Protein AF-A0A2D7XE98-F1 (afdb_monomer_lite)

Radius of gyration: 20.95 Å; chains: 1; bounding box: 44×30×59 Å

Secondary structure (DSSP, 8-state):
---GGGSBSSPPTT------SS------BHHHHHHHHHT-S-SS-HHHHHHHHHHHHHHHHHHHHHHHHTSHHHHTT-SHHHHHHHHHHHHHHHHHHHHHTT--

Structure (mmCIF, N/CA/C/O backbone):
data_AF-A0A2D7XE98-F1
#
_entry.id   AF-A0A2D7XE98-F1
#
loop_
_atom_site.group_PDB
_atom_site.id
_atom_site.type_symbol
_atom_site.label_atom_id
_atom_site.label_alt_id
_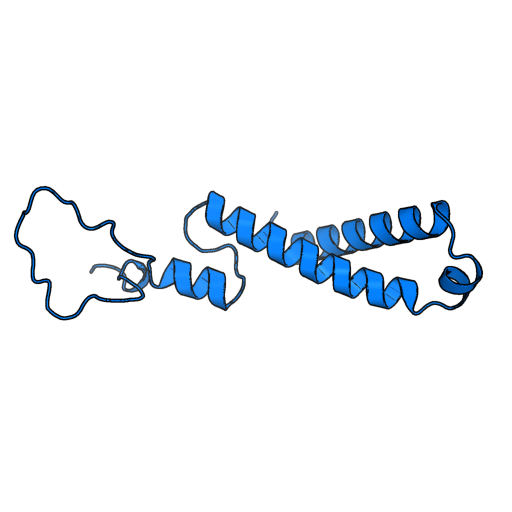atom_site.label_comp_id
_atom_site.label_asym_id
_atom_site.label_entity_id
_atom_site.label_seq_id
_atom_site.pdbx_PDB_ins_code
_atom_site.Cartn_x
_atom_site.Cartn_y
_atom_site.Cartn_z
_atom_site.occupancy
_atom_site.B_iso_or_equiv
_atom_site.auth_seq_id
_atom_site.auth_comp_id
_atom_site.auth_asym_id
_atom_site.auth_atom_id
_atom_site.pdbx_PDB_model_num
ATOM 1 N N . MET A 1 1 ? -25.334 -3.788 23.326 1.00 45.03 1 MET A N 1
ATOM 2 C CA . MET A 1 1 ? -24.069 -4.544 23.432 1.00 45.03 1 MET A CA 1
ATOM 3 C C . MET A 1 1 ? -23.033 -3.761 22.632 1.00 45.03 1 MET A C 1
ATOM 5 O O . MET A 1 1 ? -23.218 -3.637 21.431 1.00 45.03 1 MET A O 1
ATOM 9 N N . LYS A 1 2 ? -22.063 -3.085 23.269 1.00 50.22 2 LYS A N 1
ATOM 10 C CA . LYS A 1 2 ? -21.017 -2.360 22.518 1.00 50.22 2 LYS A CA 1
ATOM 11 C C . LYS A 1 2 ? -20.219 -3.400 21.731 1.00 50.22 2 LYS A C 1
ATOM 13 O O . LYS A 1 2 ? -19.776 -4.377 22.328 1.00 50.22 2 LYS A O 1
ATOM 18 N N . HIS A 1 3 ? -20.114 -3.239 20.416 1.00 56.88 3 HIS A N 1
ATOM 19 C CA . HIS A 1 3 ? -19.370 -4.178 19.587 1.00 56.88 3 HIS A CA 1
ATOM 20 C C . HIS A 1 3 ? -17.883 -4.091 19.946 1.00 56.88 3 HIS A C 1
ATOM 22 O O . HIS A 1 3 ? -17.308 -3.008 19.972 1.00 56.88 3 HIS A O 1
ATOM 28 N N . GLU A 1 4 ? -17.267 -5.239 20.220 1.00 76.62 4 GLU A N 1
ATOM 29 C CA . GLU A 1 4 ? -15.868 -5.372 20.652 1.00 76.62 4 GLU A CA 1
ATOM 30 C C . GLU A 1 4 ? -14.874 -4.667 19.710 1.00 76.62 4 GLU A C 1
ATOM 32 O O . GLU A 1 4 ? -13.865 -4.130 20.150 1.00 76.62 4 GLU A O 1
ATOM 37 N N . LYS A 1 5 ? -15.224 -4.556 18.423 1.00 73.12 5 LYS A N 1
ATOM 38 C CA . LYS A 1 5 ? -14.457 -3.865 17.376 1.00 73.12 5 LYS A CA 1
ATOM 39 C C . LYS A 1 5 ? -14.139 -2.390 17.674 1.00 73.12 5 LYS A C 1
ATOM 41 O O . LYS A 1 5 ? -13.116 -1.895 17.204 1.00 73.12 5 LYS A O 1
ATOM 46 N N . ASP A 1 6 ? -14.992 -1.719 18.450 1.00 78.69 6 ASP A N 1
ATOM 47 C CA . ASP A 1 6 ? -14.860 -0.297 18.791 1.00 78.69 6 ASP A CA 1
ATOM 48 C C . ASP A 1 6 ? -14.060 -0.085 20.092 1.00 78.69 6 ASP A C 1
ATOM 50 O O . ASP A 1 6 ? -13.848 1.051 20.522 1.00 78.69 6 ASP A O 1
ATOM 54 N N . ALA A 1 7 ? -13.614 -1.167 20.745 1.00 79.88 7 ALA A N 1
ATOM 55 C CA . ALA A 1 7 ? -12.738 -1.077 21.905 1.00 79.88 7 ALA A CA 1
ATOM 56 C C . ALA A 1 7 ? -11.331 -0.612 21.502 1.00 79.88 7 ALA A C 1
ATOM 58 O O . ALA A 1 7 ? -10.878 -0.801 20.372 1.00 79.88 7 ALA A O 1
ATOM 59 N N . GLN A 1 8 ? -10.626 0.006 22.448 1.00 83.06 8 GLN A N 1
ATOM 60 C CA . GLN A 1 8 ? -9.273 0.507 22.234 1.00 83.06 8 GLN A CA 1
ATOM 61 C C . GLN A 1 8 ? -8.286 -0.660 22.074 1.00 83.06 8 GLN A C 1
ATOM 63 O O . GLN A 1 8 ? -8.232 -1.540 22.928 1.00 83.06 8 GLN A O 1
ATOM 68 N N . ALA A 1 9 ? -7.468 -0.637 21.017 1.00 83.00 9 ALA A N 1
ATOM 69 C CA . ALA A 1 9 ? -6.464 -1.668 20.741 1.00 83.00 9 ALA A CA 1
ATOM 70 C C . ALA A 1 9 ? -5.365 -1.732 21.812 1.00 83.00 9 ALA A C 1
ATOM 72 O O . ALA A 1 9 ? -4.855 -2.803 22.127 1.00 83.00 9 ALA A O 1
ATOM 73 N N . PHE A 1 10 ? -5.030 -0.580 22.396 1.00 78.56 10 PHE A N 1
ATOM 74 C CA . PHE A 1 10 ? -4.072 -0.455 23.492 1.00 78.56 10 PHE A CA 1
ATOM 75 C C . PHE A 1 10 ? -4.760 0.197 24.696 1.00 78.56 10 PHE A C 1
ATOM 77 O O . PHE A 1 10 ? -4.730 1.427 24.823 1.00 78.56 10 PHE A O 1
ATOM 84 N N . PRO A 1 11 ? -5.436 -0.588 25.551 1.00 68.50 11 PRO A N 1
ATOM 85 C CA . PRO A 1 11 ? -6.087 -0.058 26.741 1.00 68.50 11 PRO A CA 1
ATOM 86 C C . PRO A 1 11 ? -5.035 0.510 27.703 1.00 68.50 11 PRO A C 1
ATOM 88 O O . PRO A 1 11 ? -4.039 -0.145 28.011 1.00 68.50 11 PRO A O 1
ATOM 91 N N . ARG A 1 12 ? -5.245 1.734 28.201 1.00 62.97 12 ARG A N 1
ATOM 92 C CA . ARG A 1 12 ? -4.420 2.277 29.290 1.00 62.97 12 ARG A CA 1
ATOM 93 C C . ARG A 1 12 ? -4.852 1.623 30.602 1.00 62.97 12 ARG A C 1
ATOM 95 O O . ARG A 1 12 ? -5.994 1.801 31.025 1.00 62.97 12 ARG A O 1
ATOM 102 N N . SER A 1 13 ? -3.959 0.880 31.253 1.00 54.09 13 SER A N 1
ATOM 103 C CA . SER A 1 13 ? -4.214 0.371 32.602 1.00 54.09 13 SER A CA 1
ATOM 104 C C . SER A 1 13 ? -4.378 1.545 33.581 1.00 54.09 13 SER A C 1
ATOM 106 O O . SER A 1 13 ? -3.588 2.486 33.579 1.00 54.09 13 SER A O 1
ATOM 108 N N . GLY A 1 14 ? -5.437 1.513 34.398 1.00 54.47 14 GLY A N 1
ATOM 109 C CA . GLY A 1 14 ? -5.636 2.447 35.516 1.00 54.47 14 GLY A CA 1
ATOM 110 C C . GLY A 1 14 ? -6.443 3.726 35.248 1.00 54.47 14 GLY A C 1
ATOM 111 O O . GLY A 1 14 ? -6.663 4.478 36.192 1.00 54.47 14 GLY A O 1
ATOM 112 N N . PHE A 1 15 ? -6.936 3.989 34.031 1.00 54.56 15 PHE A N 1
ATOM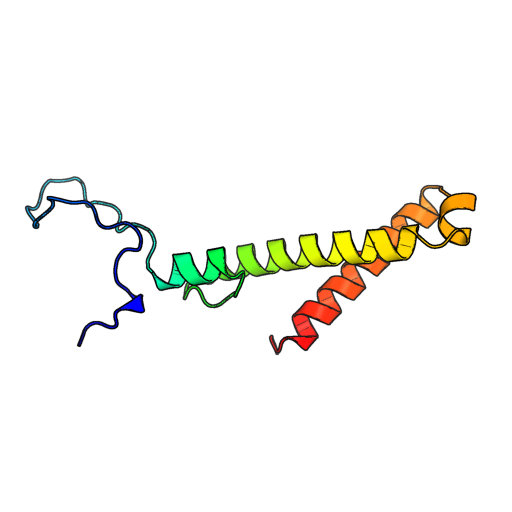 113 C CA . PHE A 1 15 ? -7.767 5.178 33.771 1.00 54.56 15 PHE A CA 1
ATOM 114 C C . PHE A 1 15 ? -9.266 4.843 33.842 1.00 54.56 15 PHE A C 1
ATOM 116 O O . PHE A 1 15 ? -9.893 4.499 32.842 1.00 54.56 15 PHE A O 1
ATOM 123 N N . SER A 1 16 ? -9.841 4.935 35.043 1.00 55.53 16 SER A N 1
ATOM 124 C CA . SER A 1 16 ? -11.280 4.780 35.293 1.00 55.53 16 SER A CA 1
ATOM 125 C C . SER A 1 16 ? -11.964 6.148 35.387 1.00 55.53 16 SER A C 1
ATOM 127 O O . SER A 1 16 ? -12.401 6.560 36.446 1.00 55.53 16 SER A O 1
ATOM 129 N N . GLY A 1 17 ? -12.022 6.865 34.261 1.00 57.50 17 GLY A N 1
ATOM 130 C CA . GLY A 1 17 ? -12.932 7.995 34.040 1.00 57.50 17 GLY A CA 1
ATOM 131 C C . GLY A 1 17 ? -13.046 9.033 35.163 1.00 57.50 17 GLY A C 1
ATOM 132 O O . GLY A 1 17 ? -14.000 9.001 35.930 1.00 57.50 17 GLY A O 1
ATOM 133 N N . GLU A 1 18 ? -12.176 10.043 35.153 1.00 48.50 18 GLU A N 1
ATOM 134 C CA . GLU A 1 18 ? -12.469 11.322 35.802 1.00 48.50 18 GLU A CA 1
ATOM 135 C C . GLU A 1 18 ? -12.108 12.480 34.863 1.00 48.50 18 GLU A C 1
ATOM 137 O O . GLU A 1 18 ? -11.099 12.456 34.150 1.00 48.50 18 GLU A O 1
ATOM 142 N N . VAL A 1 19 ? -13.017 13.452 34.781 1.00 52.44 19 VAL A N 1
ATOM 143 C CA . VAL A 1 19 ? -13.085 14.474 33.731 1.00 52.44 19 VAL A CA 1
ATOM 144 C C . VAL A 1 19 ? -12.087 15.599 34.025 1.00 52.44 19 VAL A C 1
ATOM 146 O O . VAL A 1 19 ? -12.437 16.642 34.564 1.00 52.44 19 VAL A O 1
ATOM 149 N N . GLY A 1 20 ? -10.819 15.391 33.675 1.00 50.81 20 GLY A N 1
ATOM 150 C CA . GLY A 1 20 ? -9.835 16.468 33.543 1.00 50.81 20 GLY A CA 1
ATOM 151 C C . GLY A 1 20 ? -9.909 17.116 32.155 1.00 50.81 20 GLY A C 1
ATOM 152 O O . GLY A 1 20 ? -10.218 16.437 31.175 1.00 50.81 20 GLY A O 1
ATOM 153 N N . TYR A 1 21 ? -9.594 18.413 32.051 1.00 49.62 21 TYR A N 1
ATOM 154 C CA . TYR A 1 21 ? -9.542 19.231 30.817 1.00 49.62 21 TYR A CA 1
ATOM 155 C C . TYR A 1 21 ? -8.458 18.802 29.798 1.00 49.62 21 TYR A C 1
ATOM 157 O O . TYR A 1 21 ? -7.833 19.618 29.130 1.00 49.62 21 TYR A O 1
ATOM 165 N N . GLY A 1 22 ? -8.234 17.507 29.639 1.00 50.69 22 GLY A N 1
ATOM 166 C CA . GLY A 1 22 ? -7.504 16.921 28.532 1.00 50.69 22 GLY A CA 1
ATOM 167 C C . GLY A 1 22 ? -8.277 15.687 28.127 1.00 50.69 22 GLY A C 1
ATOM 168 O O . GLY A 1 22 ? -8.054 14.626 28.700 1.00 50.69 22 GLY A O 1
ATOM 169 N N . ARG A 1 23 ? -9.229 15.828 27.192 1.00 51.41 23 ARG A N 1
ATOM 170 C CA . ARG A 1 23 ? -9.916 14.670 26.607 1.00 51.41 23 ARG A CA 1
ATOM 171 C C . ARG A 1 23 ? -8.821 13.703 26.150 1.00 51.41 23 ARG A C 1
ATOM 173 O O . ARG A 1 23 ? -8.070 14.087 25.250 1.00 51.41 23 ARG A O 1
ATOM 180 N N . PRO A 1 24 ? -8.668 12.508 26.748 1.00 51.91 24 PRO A N 1
ATOM 181 C CA . PRO A 1 24 ? -7.741 11.544 26.194 1.00 51.91 24 PRO A CA 1
ATOM 182 C C . PRO A 1 24 ? -8.240 11.278 24.778 1.00 51.91 24 PRO A C 1
ATOM 184 O O . PRO A 1 24 ? -9.404 10.926 24.582 1.00 51.91 24 PRO A O 1
ATOM 187 N N . THR A 1 25 ? -7.401 11.543 23.779 1.00 56.44 25 THR A N 1
ATOM 188 C CA . THR A 1 25 ? -7.675 11.086 22.423 1.00 56.44 25 THR A CA 1
ATOM 189 C C . THR A 1 25 ? -7.902 9.585 22.539 1.00 56.44 25 THR A C 1
ATOM 191 O O . THR A 1 25 ? -7.010 8.853 22.974 1.00 56.44 25 THR A O 1
ATOM 194 N N . ASN A 1 26 ? -9.129 9.130 22.270 1.00 64.88 26 ASN A N 1
ATOM 195 C CA . ASN A 1 26 ? -9.406 7.702 22.209 1.00 64.88 26 ASN A CA 1
ATOM 196 C C . ASN A 1 26 ? -8.381 7.127 21.223 1.00 64.88 26 ASN A C 1
ATOM 198 O O . ASN A 1 26 ? -8.295 7.602 20.091 1.00 64.88 26 ASN A O 1
ATOM 202 N N . GLY A 1 27 ? -7.524 6.210 21.683 1.00 74.06 27 GLY A N 1
ATOM 203 C CA . GLY A 1 27 ? -6.499 5.619 20.824 1.00 74.06 27 GLY A CA 1
ATOM 204 C C . GLY A 1 27 ? -7.116 4.798 19.685 1.00 74.06 27 GLY A C 1
ATOM 205 O O . GLY A 1 27 ? -8.334 4.683 19.573 1.00 74.06 27 GLY A O 1
ATOM 206 N N . MET A 1 28 ? -6.270 4.185 18.856 1.00 84.38 28 MET A N 1
ATOM 207 C CA . MET A 1 28 ? -6.704 3.307 17.761 1.00 84.38 28 MET A CA 1
ATOM 208 C C . MET A 1 28 ? -7.638 2.190 18.256 1.00 84.38 28 MET A C 1
ATOM 210 O O . MET A 1 28 ? -7.372 1.577 19.292 1.00 84.38 28 MET A O 1
ATOM 214 N N . THR A 1 29 ? -8.712 1.916 17.515 1.00 90.44 29 THR A N 1
ATOM 215 C CA . THR A 1 29 ? -9.641 0.809 17.809 1.00 90.44 29 THR A CA 1
ATOM 216 C C . THR A 1 29 ? -9.051 -0.551 17.423 1.00 90.44 29 THR A C 1
ATOM 218 O O . THR A 1 29 ? -8.141 -0.628 16.594 1.00 90.44 29 THR A O 1
ATOM 221 N N . LEU A 1 30 ? -9.586 -1.646 17.977 1.00 90.19 30 LEU A N 1
ATOM 222 C CA . LEU A 1 30 ? -9.213 -3.014 17.588 1.00 90.19 30 LEU A CA 1
ATOM 223 C C . LEU A 1 30 ? -9.418 -3.263 16.089 1.00 90.19 30 LEU A C 1
ATOM 225 O O . LEU A 1 30 ? -8.567 -3.888 15.456 1.00 90.19 30 LEU A O 1
ATOM 229 N N . ARG A 1 31 ? -10.500 -2.730 15.504 1.00 92.06 31 ARG A N 1
ATOM 230 C CA . ARG A 1 31 ? -10.748 -2.818 14.058 1.00 92.06 31 ARG A CA 1
ATOM 231 C C . ARG A 1 31 ? -9.667 -2.114 13.250 1.00 92.06 31 ARG A C 1
ATOM 233 O O . ARG A 1 31 ? -9.114 -2.713 12.337 1.00 92.06 31 ARG A O 1
ATOM 240 N N . GLN A 1 32 ? -9.341 -0.870 13.598 1.00 92.56 32 GLN A N 1
ATOM 241 C CA . GLN A 1 32 ? -8.299 -0.108 12.904 1.00 92.56 32 GLN A CA 1
ATOM 242 C C . GLN A 1 32 ? -6.934 -0.795 13.021 1.00 92.56 32 GLN A C 1
ATOM 244 O O . GLN A 1 32 ? -6.203 -0.886 12.037 1.00 92.56 32 GLN A O 1
ATOM 249 N N . TYR A 1 33 ? -6.612 -1.341 14.197 1.00 93.19 33 TYR A N 1
ATOM 250 C CA . TYR A 1 33 ? -5.392 -2.120 14.385 1.00 93.19 33 TYR A CA 1
ATOM 251 C C . TYR A 1 33 ? -5.369 -3.366 13.495 1.00 93.19 33 TYR A C 1
ATOM 253 O O . TYR A 1 33 ? -4.376 -3.606 12.808 1.00 93.19 33 TYR A O 1
ATOM 261 N N . ALA A 1 34 ? -6.456 -4.142 13.469 1.00 94.06 34 ALA A N 1
ATOM 262 C CA . ALA A 1 34 ? -6.567 -5.324 12.622 1.00 94.06 34 ALA A CA 1
ATOM 263 C C . ALA A 1 34 ? -6.468 -4.967 11.130 1.00 94.06 34 ALA A C 1
ATOM 265 O O . ALA A 1 34 ? -5.723 -5.624 10.407 1.00 94.06 34 ALA A O 1
ATOM 266 N N . ALA A 1 35 ? -7.135 -3.897 10.690 1.00 95.06 35 ALA A N 1
ATOM 267 C CA . ALA A 1 35 ? -7.083 -3.390 9.320 1.00 95.06 35 ALA A CA 1
ATOM 268 C C . ALA A 1 35 ? -5.646 -3.061 8.886 1.00 95.06 35 ALA A C 1
ATOM 270 O O . ALA A 1 35 ? -5.186 -3.536 7.848 1.00 95.06 35 ALA A O 1
ATOM 271 N N . ILE A 1 36 ? -4.888 -2.345 9.724 1.00 94.06 36 ILE A N 1
ATOM 272 C CA . ILE A 1 36 ? -3.470 -2.045 9.469 1.00 94.06 36 ILE A CA 1
ATOM 273 C C . ILE A 1 36 ? -2.632 -3.324 9.475 1.00 94.06 36 ILE A C 1
ATOM 275 O O . ILE A 1 36 ? -1.827 -3.556 8.574 1.00 94.06 36 ILE A O 1
ATOM 279 N N . LYS A 1 37 ? -2.809 -4.168 10.497 1.00 94.44 37 LYS A N 1
ATOM 280 C CA . LYS A 1 37 ? -1.981 -5.358 10.709 1.00 94.44 37 LYS A CA 1
ATOM 281 C C . LYS A 1 37 ? -2.151 -6.388 9.595 1.00 94.44 37 LYS A C 1
ATOM 283 O O . LYS A 1 37 ? -1.173 -7.023 9.208 1.00 94.44 37 LYS A O 1
ATOM 288 N N . LEU A 1 38 ? -3.377 -6.554 9.110 1.00 94.38 38 LEU A N 1
ATOM 289 C CA . LEU A 1 38 ? -3.738 -7.497 8.053 1.00 94.38 38 LEU A CA 1
ATOM 290 C C . LEU A 1 38 ? -3.678 -6.871 6.654 1.00 94.38 38 LEU A C 1
ATOM 292 O O . LEU A 1 38 ? -3.804 -7.601 5.674 1.00 94.38 38 LEU A O 1
ATOM 296 N N . ARG A 1 39 ? -3.479 -5.548 6.556 1.00 93.00 39 ARG A N 1
ATOM 297 C CA . ARG A 1 39 ? -3.562 -4.769 5.312 1.00 93.00 39 ARG A CA 1
ATOM 298 C C . ARG A 1 39 ? -4.889 -4.990 4.587 1.00 93.00 39 ARG A C 1
ATOM 300 O O . ARG A 1 39 ? -4.926 -5.367 3.418 1.00 93.00 39 ARG A O 1
ATOM 307 N N . VAL A 1 40 ? -5.984 -4.786 5.311 1.00 92.88 40 VAL A N 1
ATOM 308 C CA . VAL A 1 40 ? -7.346 -4.860 4.776 1.00 92.88 40 VAL A CA 1
ATOM 309 C C . VAL A 1 40 ? -7.978 -3.474 4.915 1.00 92.88 40 VAL A C 1
ATOM 311 O O . VAL A 1 40 ? -8.035 -2.986 6.044 1.00 92.88 40 VAL A O 1
ATOM 314 N N . PRO A 1 41 ? -8.433 -2.832 3.821 1.00 93.19 41 PRO A N 1
ATOM 315 C CA . PRO A 1 41 ? -9.055 -1.505 3.848 1.00 93.19 41 PRO A CA 1
ATOM 316 C C . PRO A 1 41 ? -10.496 -1.588 4.386 1.00 93.19 41 PRO A C 1
ATOM 318 O O . PRO A 1 41 ? -11.468 -1.355 3.676 1.00 93.19 41 PRO A O 1
ATOM 321 N N . ASP A 1 42 ? -10.611 -2.001 5.649 1.00 92.50 42 ASP A N 1
ATOM 322 C CA . ASP A 1 42 ? -11.852 -2.163 6.411 1.00 92.50 42 ASP A CA 1
ATOM 323 C C . ASP A 1 42 ? -11.696 -1.606 7.842 1.00 92.50 42 ASP A C 1
ATOM 325 O O . ASP A 1 42 ? -12.128 -2.184 8.844 1.00 92.50 42 ASP A O 1
ATOM 329 N N . SER A 1 43 ? -11.008 -0.473 7.970 1.00 91.00 43 SER A N 1
ATOM 330 C CA . SER A 1 43 ? -10.739 0.173 9.256 1.00 91.00 43 SER A CA 1
ATOM 331 C C . SER A 1 43 ? -11.953 0.914 9.822 1.00 91.00 43 SER A C 1
ATOM 333 O O . SER A 1 43 ? -12.020 1.166 11.028 1.00 91.00 43 SER A O 1
ATOM 335 N N . GLY A 1 44 ? -12.931 1.239 8.970 1.00 90.19 44 GLY A N 1
ATOM 336 C CA . GLY A 1 44 ? -14.083 2.075 9.311 1.00 90.19 44 GLY A CA 1
ATOM 337 C C . GLY A 1 44 ? -13.810 3.577 9.189 1.00 90.19 44 GLY A C 1
ATOM 338 O O . GLY A 1 44 ? -14.663 4.372 9.581 1.00 90.19 44 GLY A O 1
ATOM 339 N N . THR A 1 45 ? -12.644 3.967 8.664 1.00 91.00 45 THR A N 1
ATOM 340 C CA . THR A 1 45 ? -12.283 5.357 8.369 1.00 91.00 45 THR A CA 1
ATOM 341 C C . THR A 1 45 ? -11.614 5.450 7.003 1.00 91.00 45 THR A C 1
ATOM 343 O O . THR A 1 45 ? -10.571 4.836 6.796 1.00 91.00 45 THR A O 1
ATOM 346 N N . GLU A 1 46 ? -12.171 6.278 6.120 1.00 93.88 46 GLU A N 1
ATOM 347 C CA . GLU A 1 46 ? -11.745 6.410 4.718 1.00 93.88 46 GLU A CA 1
ATOM 348 C C . GLU A 1 46 ? -10.249 6.714 4.574 1.00 93.88 46 GLU A C 1
ATOM 350 O O . GLU A 1 46 ? -9.544 5.974 3.902 1.00 93.88 46 GLU A O 1
ATOM 355 N N . TRP A 1 47 ? -9.729 7.710 5.301 1.00 94.12 47 TRP A N 1
ATOM 356 C CA . TRP A 1 47 ? -8.315 8.098 5.198 1.00 94.12 47 TRP A CA 1
ATOM 357 C C . TRP A 1 47 ? -7.341 6.951 5.516 1.00 94.12 47 TRP A C 1
ATOM 359 O O . TRP A 1 47 ? -6.272 6.859 4.916 1.00 94.12 47 TRP A O 1
ATOM 369 N N . LEU A 1 48 ? -7.685 6.080 6.473 1.00 93.44 48 LEU A N 1
ATOM 370 C CA . LEU A 1 48 ? -6.835 4.953 6.853 1.00 93.44 48 LEU A CA 1
ATOM 371 C C . LEU A 1 48 ? -6.957 3.820 5.832 1.00 93.44 48 LEU A C 1
ATOM 373 O O . LEU A 1 48 ? -5.957 3.181 5.511 1.00 93.44 48 LEU A O 1
ATOM 377 N N . ASP A 1 49 ? -8.156 3.608 5.295 1.00 94.44 49 ASP A N 1
ATOM 378 C CA . ASP A 1 49 ? -8.388 2.648 4.218 1.00 94.44 49 ASP A CA 1
ATOM 379 C C . ASP A 1 49 ? -7.641 3.065 2.942 1.00 94.44 49 ASP A C 1
ATOM 381 O O . ASP A 1 49 ? -6.995 2.226 2.317 1.00 94.44 49 ASP A O 1
ATOM 385 N N . ASP A 1 50 ? -7.605 4.359 2.620 1.00 94.88 50 ASP A N 1
ATOM 386 C CA . ASP A 1 50 ? -6.826 4.907 1.504 1.00 94.88 50 ASP A CA 1
ATOM 387 C C . ASP A 1 50 ? -5.322 4.718 1.700 1.00 94.88 50 ASP A C 1
ATOM 389 O O . ASP A 1 50 ? -4.620 4.308 0.774 1.00 94.88 50 ASP A O 1
ATOM 393 N N . MET A 1 51 ? -4.815 4.932 2.918 1.00 96.00 51 MET A N 1
ATOM 394 C CA . MET A 1 51 ? -3.417 4.629 3.235 1.00 96.00 51 MET A CA 1
ATOM 395 C C . MET A 1 51 ? -3.100 3.136 3.082 1.00 96.00 51 MET A C 1
ATOM 397 O O . MET A 1 51 ? -2.024 2.783 2.592 1.00 96.00 51 MET A O 1
ATOM 401 N N . ILE A 1 52 ? -4.019 2.250 3.475 1.00 94.94 52 ILE A N 1
ATOM 402 C CA . ILE A 1 52 ? -3.854 0.801 3.304 1.00 94.94 52 ILE A CA 1
ATOM 403 C C . ILE A 1 52 ? -3.854 0.434 1.814 1.00 94.94 52 ILE A C 1
ATOM 405 O O . ILE A 1 52 ? -2.972 -0.314 1.387 1.00 94.94 52 ILE A O 1
ATOM 409 N N . ARG A 1 53 ? -4.772 0.985 1.007 1.00 93.88 53 ARG A N 1
ATOM 410 C CA . ARG A 1 53 ? -4.802 0.781 -0.453 1.00 93.88 53 ARG A 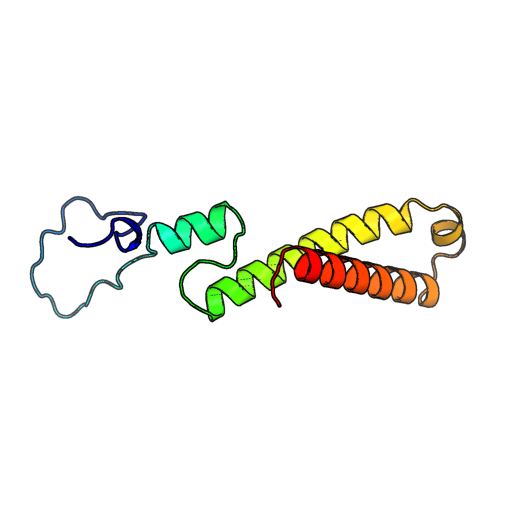CA 1
ATOM 411 C C . ARG A 1 53 ? -3.521 1.258 -1.117 1.00 93.88 53 ARG A C 1
ATOM 413 O O . ARG A 1 53 ? -2.934 0.509 -1.893 1.00 93.88 53 ARG A O 1
ATOM 420 N N . GLN A 1 54 ? -3.050 2.456 -0.771 1.00 94.81 54 GLN A N 1
ATOM 421 C CA . GLN A 1 54 ? -1.800 2.994 -1.301 1.00 94.81 54 GLN A CA 1
ATOM 422 C C . GLN A 1 54 ? -0.614 2.093 -0.931 1.00 94.81 54 GLN A C 1
ATOM 424 O O . GLN A 1 54 ? 0.162 1.710 -1.803 1.00 94.81 54 GLN A O 1
ATOM 429 N N . SER A 1 55 ? -0.523 1.654 0.330 1.00 94.81 55 SER A N 1
ATOM 430 C CA . SER A 1 55 ? 0.530 0.726 0.758 1.00 94.81 55 SER A CA 1
ATOM 431 C C . SER A 1 55 ? 0.478 -0.614 0.012 1.00 94.81 55 SER A C 1
ATOM 433 O O . SER A 1 55 ? 1.530 -1.160 -0.318 1.00 94.81 55 SER A O 1
ATOM 435 N N . LEU A 1 56 ? -0.716 -1.157 -0.248 1.00 94.00 56 LEU A N 1
ATOM 436 C CA . LEU A 1 56 ? -0.896 -2.392 -1.020 1.00 94.00 56 LEU A CA 1
ATOM 437 C C . LEU A 1 56 ? -0.516 -2.212 -2.491 1.00 94.00 56 LEU A C 1
ATOM 439 O O . LEU A 1 56 ? 0.068 -3.122 -3.087 1.00 94.00 56 LEU A O 1
ATOM 443 N N . ARG A 1 57 ? -0.844 -1.053 -3.069 1.00 95.06 57 ARG A N 1
ATOM 444 C CA . ARG A 1 57 ? -0.492 -0.683 -4.440 1.00 95.06 57 ARG A CA 1
ATOM 445 C C . ARG A 1 57 ? 1.019 -0.640 -4.611 1.00 95.06 57 ARG A C 1
ATOM 447 O O . ARG A 1 57 ? 1.533 -1.298 -5.509 1.00 95.06 57 ARG A O 1
ATOM 454 N N . ASP A 1 58 ? 1.717 0.043 -3.708 1.00 95.31 58 ASP A N 1
ATOM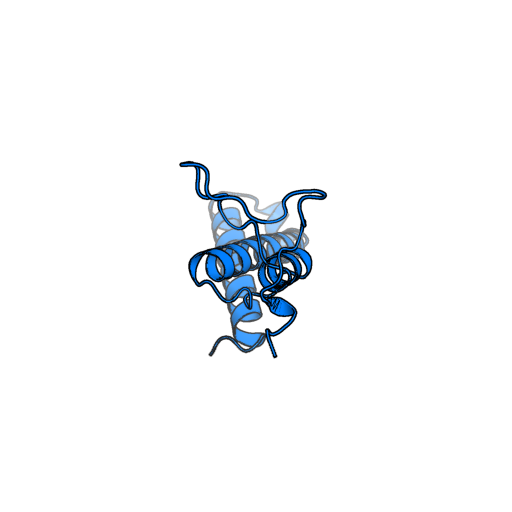 455 C CA . ASP A 1 58 ? 3.176 0.173 -3.740 1.00 95.31 58 ASP A CA 1
ATOM 456 C C . ASP A 1 58 ? 3.866 -1.190 -3.568 1.00 95.31 58 ASP A C 1
ATOM 458 O O . ASP A 1 58 ? 4.784 -1.527 -4.317 1.00 95.31 58 ASP A O 1
ATOM 462 N N . GLU A 1 59 ? 3.382 -2.027 -2.641 1.00 95.00 59 GLU A N 1
ATOM 463 C CA . GLU A 1 59 ? 3.911 -3.383 -2.441 1.00 95.00 59 GLU A CA 1
ATOM 464 C C . GLU A 1 59 ? 3.696 -4.270 -3.680 1.00 95.00 59 GLU A C 1
ATOM 466 O O . GLU A 1 59 ? 4.591 -5.015 -4.088 1.00 95.00 59 GLU A O 1
ATOM 471 N N . SER A 1 60 ? 2.514 -4.192 -4.293 1.00 95.06 60 SER A N 1
ATOM 472 C CA . SER A 1 60 ? 2.183 -4.967 -5.493 1.00 95.06 60 SER A CA 1
ATOM 473 C C . SER A 1 60 ? 2.985 -4.492 -6.703 1.00 95.06 60 SER A C 1
ATOM 475 O O . SER A 1 60 ? 3.502 -5.322 -7.451 1.00 95.06 60 SER A O 1
ATOM 477 N N . ALA A 1 61 ? 3.161 -3.178 -6.860 1.00 96.62 61 ALA A N 1
ATOM 478 C CA . ALA A 1 61 ? 3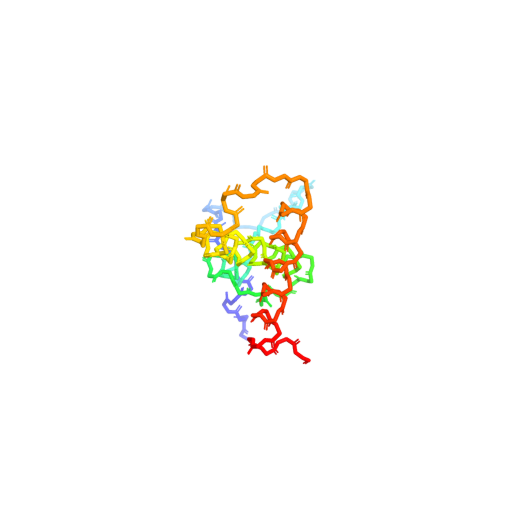.972 -2.596 -7.921 1.00 96.62 61 ALA A CA 1
ATOM 479 C C . ALA A 1 61 ? 5.441 -3.007 -7.777 1.00 96.62 61 ALA A C 1
ATOM 481 O O . ALA A 1 61 ? 6.044 -3.436 -8.754 1.00 96.62 61 ALA A O 1
ATOM 482 N N . ALA A 1 62 ? 6.006 -2.975 -6.566 1.00 95.81 62 ALA A N 1
ATOM 483 C CA . ALA A 1 62 ? 7.377 -3.427 -6.328 1.00 95.81 62 ALA A CA 1
ATOM 484 C C . ALA A 1 62 ? 7.578 -4.907 -6.707 1.00 95.81 62 ALA A C 1
ATOM 486 O O . ALA A 1 62 ? 8.561 -5.260 -7.359 1.00 95.81 62 ALA A O 1
ATOM 487 N N . LYS A 1 63 ? 6.621 -5.776 -6.356 1.00 95.50 63 LYS A N 1
ATOM 488 C CA . LYS A 1 63 ? 6.647 -7.202 -6.725 1.00 95.50 63 LYS A CA 1
ATOM 489 C C . LYS A 1 63 ? 6.523 -7.415 -8.234 1.00 95.50 63 LYS A C 1
ATOM 491 O O . LYS A 1 63 ? 7.260 -8.220 -8.800 1.00 95.50 63 LYS A O 1
ATOM 496 N N . ALA A 1 64 ? 5.617 -6.691 -8.890 1.00 95.12 64 ALA A N 1
ATOM 497 C CA . ALA A 1 64 ? 5.463 -6.734 -10.341 1.00 95.12 64 ALA A CA 1
ATOM 498 C C . ALA A 1 64 ? 6.740 -6.261 -11.049 1.00 95.12 64 ALA A C 1
ATOM 500 O O . ALA A 1 64 ? 7.214 -6.924 -11.969 1.00 95.12 64 ALA A O 1
ATOM 501 N N . MET A 1 65 ? 7.341 -5.178 -10.556 1.00 94.25 65 MET A N 1
ATOM 502 C CA . MET A 1 65 ? 8.589 -4.626 -11.069 1.00 94.25 65 MET A CA 1
ATOM 503 C C . MET A 1 65 ? 9.727 -5.634 -10.965 1.00 94.25 65 MET A C 1
ATOM 505 O O . MET A 1 65 ? 10.443 -5.835 -11.938 1.00 94.25 65 MET A O 1
ATOM 509 N N . GLN A 1 66 ? 9.857 -6.332 -9.833 1.00 93.00 66 GLN A N 1
ATOM 510 C CA . GLN A 1 66 ? 10.849 -7.398 -9.688 1.00 93.00 66 GLN A CA 1
ATOM 511 C C . GLN A 1 66 ? 10.668 -8.494 -10.751 1.00 93.00 66 GLN A C 1
ATOM 513 O O . GLN A 1 66 ? 11.651 -8.941 -11.342 1.00 93.00 66 GLN A O 1
ATOM 518 N N . GLY A 1 67 ? 9.428 -8.909 -11.029 1.00 91.94 67 GLY A N 1
ATOM 519 C CA . GLY A 1 67 ? 9.132 -9.888 -12.078 1.00 91.94 67 GLY A CA 1
ATOM 520 C C . GLY A 1 67 ? 9.466 -9.379 -13.483 1.00 91.94 67 GLY A C 1
ATOM 521 O O . GLY A 1 67 ? 10.098 -10.092 -14.256 1.00 91.94 67 GLY A O 1
ATOM 522 N N . ILE A 1 68 ? 9.101 -8.132 -13.793 1.00 90.75 68 ILE A N 1
ATOM 523 C CA . ILE A 1 68 ? 9.392 -7.483 -15.080 1.00 90.75 68 ILE A CA 1
ATOM 524 C C . ILE A 1 68 ? 10.901 -7.360 -15.305 1.00 90.75 68 ILE A C 1
ATOM 526 O O . ILE A 1 68 ? 11.401 -7.732 -16.363 1.00 90.75 68 ILE A O 1
ATOM 530 N N . LEU A 1 69 ? 11.631 -6.879 -14.299 1.00 88.88 69 LEU A N 1
ATOM 531 C CA . LEU A 1 69 ? 13.080 -6.700 -14.362 1.00 88.88 69 LEU A CA 1
ATOM 532 C C . LEU A 1 69 ? 13.842 -8.024 -14.377 1.00 88.88 69 LEU A C 1
ATOM 534 O O . LEU A 1 69 ? 15.003 -8.037 -14.754 1.00 88.88 69 LEU A O 1
ATOM 538 N N . SER A 1 70 ? 13.214 -9.139 -14.004 1.00 89.12 70 SER A N 1
ATOM 539 C CA . SER A 1 70 ? 13.834 -10.463 -14.138 1.00 89.12 70 SER A CA 1
ATOM 540 C C . SER A 1 70 ? 13.907 -10.939 -15.597 1.00 89.12 70 SER A C 1
ATOM 542 O O . SER A 1 70 ? 14.560 -11.944 -15.872 1.00 89.12 70 SER A O 1
ATOM 544 N N . ASN A 1 71 ? 13.250 -10.247 -16.539 1.00 83.25 71 ASN A N 1
ATOM 545 C CA . ASN A 1 71 ? 13.391 -10.513 -17.966 1.00 83.25 71 ASN A CA 1
ATOM 546 C C . ASN A 1 71 ? 14.694 -9.890 -18.506 1.00 83.25 71 ASN A C 1
ATOM 548 O O . ASN A 1 71 ? 14.845 -8.667 -18.510 1.00 83.25 71 ASN A O 1
ATOM 552 N N . GLY A 1 72 ? 15.609 -10.732 -19.000 1.00 78.44 72 GLY A N 1
ATOM 553 C CA . GLY A 1 72 ? 16.910 -10.315 -19.538 1.00 78.44 72 GLY A CA 1
ATOM 554 C C . GLY A 1 72 ? 16.814 -9.279 -20.661 1.00 78.44 72 GLY A C 1
ATOM 555 O O . GLY A 1 72 ? 17.604 -8.341 -20.673 1.00 78.44 72 GLY A O 1
ATOM 556 N N . ASP A 1 73 ? 15.780 -9.355 -21.507 1.00 79.38 73 ASP A N 1
ATOM 557 C CA . ASP A 1 73 ? 15.566 -8.394 -22.601 1.00 79.38 73 ASP A CA 1
ATOM 558 C C . ASP A 1 73 ? 15.386 -6.948 -22.096 1.00 79.38 73 ASP A C 1
ATOM 560 O O . ASP A 1 73 ? 15.738 -5.990 -22.787 1.00 79.38 73 ASP A O 1
ATOM 564 N N . VAL A 1 74 ? 14.837 -6.781 -20.884 1.00 75.69 74 VAL A N 1
ATOM 565 C CA . VAL A 1 74 ? 14.631 -5.472 -20.240 1.00 75.69 74 VAL A CA 1
ATOM 566 C C . VAL A 1 74 ? 15.930 -4.958 -19.615 1.00 75.69 74 VAL A C 1
ATOM 568 O O . VAL A 1 74 ? 16.198 -3.758 -19.660 1.00 75.69 74 VAL A O 1
ATOM 571 N N . ILE A 1 75 ? 16.749 -5.852 -19.051 1.00 71.50 75 ILE A N 1
ATOM 572 C CA . ILE A 1 75 ? 18.045 -5.508 -18.446 1.00 71.50 75 ILE A CA 1
ATOM 573 C C . ILE A 1 75 ? 19.062 -5.113 -19.522 1.00 71.50 75 ILE A C 1
ATOM 575 O O . ILE A 1 75 ? 19.773 -4.125 -19.357 1.00 71.50 75 ILE A O 1
ATOM 579 N N . ASP A 1 76 ? 19.116 -5.840 -20.638 1.00 74.44 76 ASP A N 1
ATOM 580 C CA . ASP A 1 76 ? 20.097 -5.587 -21.702 1.00 74.44 76 ASP A CA 1
ATOM 581 C C . ASP A 1 76 ? 19.906 -4.211 -22.367 1.00 74.44 76 ASP A C 1
ATOM 583 O O . ASP A 1 76 ? 20.830 -3.664 -22.970 1.00 74.44 76 ASP A O 1
ATOM 587 N N . GLN A 1 77 ? 18.715 -3.620 -22.224 1.00 77.00 77 GLN A N 1
ATOM 588 C CA . GLN A 1 77 ? 18.347 -2.320 -22.782 1.00 77.00 77 GLN A CA 1
ATOM 589 C C . GLN A 1 77 ? 18.119 -1.247 -21.712 1.00 77.00 77 GLN A C 1
ATOM 591 O O . GLN A 1 77 ? 17.438 -0.270 -22.011 1.00 77.00 77 GLN A O 1
ATOM 596 N N . PHE A 1 78 ? 18.669 -1.403 -20.499 1.00 80.88 78 PHE A N 1
ATOM 597 C CA . PHE A 1 78 ? 18.381 -0.533 -19.351 1.00 80.88 78 PHE A CA 1
ATOM 598 C C . PHE A 1 78 ? 18.684 0.954 -19.630 1.00 80.88 78 PHE A C 1
ATOM 600 O O . PHE A 1 78 ? 19.801 1.442 -19.466 1.00 80.88 78 PHE A O 1
ATOM 607 N N . ASN A 1 79 ? 17.659 1.673 -20.076 1.00 87.44 79 ASN A N 1
ATOM 608 C CA . ASN A 1 79 ? 17.645 3.088 -20.414 1.00 87.44 79 ASN A CA 1
ATOM 609 C C . ASN A 1 79 ? 16.354 3.732 -19.882 1.00 87.44 79 ASN A C 1
ATOM 611 O O . ASN A 1 79 ? 15.458 3.044 -19.387 1.00 87.44 79 ASN A O 1
ATOM 615 N N . ASP A 1 80 ? 16.230 5.052 -20.005 1.00 88.94 80 ASP A N 1
ATOM 616 C CA . ASP A 1 80 ? 15.085 5.788 -19.453 1.00 88.94 80 ASP A CA 1
ATOM 617 C C . ASP A 1 80 ? 13.733 5.249 -19.958 1.00 88.94 80 ASP A C 1
ATOM 619 O O . ASP A 1 80 ? 12.808 5.067 -19.170 1.00 88.94 80 ASP A O 1
ATOM 623 N N . LYS A 1 81 ? 13.633 4.869 -21.241 1.00 88.25 81 LYS A N 1
ATOM 624 C CA . LYS A 1 81 ? 12.392 4.323 -21.820 1.00 88.25 81 LYS A CA 1
ATOM 625 C C . LYS A 1 81 ? 12.043 2.943 -21.269 1.00 88.25 81 LYS A C 1
ATOM 627 O O . LYS A 1 81 ? 10.868 2.660 -21.042 1.00 88.25 81 LYS A O 1
ATOM 632 N N . SER A 1 82 ? 13.030 2.066 -21.072 1.00 86.88 82 SER A N 1
ATOM 633 C CA . SER A 1 82 ? 12.777 0.745 -20.480 1.00 86.88 82 SER A CA 1
ATOM 634 C C . SER A 1 82 ? 12.382 0.861 -19.006 1.00 86.88 82 SER A C 1
ATOM 636 O O . SER A 1 82 ? 11.539 0.095 -18.540 1.00 86.88 82 SER A O 1
ATOM 638 N N . ILE A 1 83 ? 12.948 1.838 -18.285 1.00 88.12 83 ILE A N 1
ATOM 639 C CA . ILE A 1 83 ? 12.594 2.133 -16.890 1.00 88.12 83 ILE A CA 1
ATOM 640 C C . ILE A 1 83 ? 11.158 2.658 -16.809 1.00 88.12 83 ILE A C 1
ATOM 642 O O . ILE A 1 83 ? 10.361 2.114 -16.045 1.00 88.12 83 ILE A O 1
ATOM 646 N N . GLU A 1 84 ? 10.800 3.656 -17.620 1.00 90.56 84 GLU A N 1
ATOM 647 C CA . GLU A 1 84 ? 9.436 4.198 -17.689 1.00 90.56 84 GLU A CA 1
ATOM 648 C C . GLU A 1 84 ? 8.414 3.098 -17.998 1.00 90.56 84 GLU A C 1
ATOM 650 O O . GLU A 1 84 ? 7.434 2.932 -17.269 1.00 90.56 84 GLU A O 1
ATOM 655 N N . TRP A 1 85 ? 8.684 2.271 -19.013 1.00 90.19 85 TRP A N 1
ATOM 656 C CA . TRP A 1 85 ? 7.816 1.148 -19.363 1.00 90.19 85 TRP A CA 1
ATOM 657 C C . TRP A 1 85 ? 7.655 0.154 -18.204 1.00 90.19 85 TRP A C 1
ATOM 659 O O . TRP A 1 85 ? 6.533 -0.273 -17.910 1.00 90.19 85 TRP A O 1
ATOM 669 N N . ALA A 1 86 ? 8.741 -0.207 -17.514 1.00 90.62 86 ALA A N 1
ATOM 670 C CA . ALA A 1 86 ? 8.682 -1.131 -16.384 1.00 90.62 86 ALA A CA 1
ATOM 671 C C . ALA A 1 86 ? 7.858 -0.555 -15.222 1.00 90.62 86 ALA A C 1
ATOM 673 O O . ALA A 1 86 ? 7.023 -1.263 -14.651 1.00 90.62 86 ALA A O 1
ATOM 674 N N . VAL A 1 87 ? 8.038 0.730 -14.902 1.00 92.69 87 VAL A N 1
ATOM 675 C CA . VAL A 1 87 ? 7.274 1.432 -13.860 1.00 92.69 87 VAL A CA 1
ATOM 676 C C . VAL A 1 87 ? 5.786 1.466 -14.206 1.00 92.69 87 VAL A C 1
ATOM 678 O O . VAL A 1 87 ? 4.961 1.040 -13.396 1.00 92.69 87 VAL A O 1
ATOM 681 N N . GLU A 1 88 ? 5.427 1.895 -15.417 1.00 93.69 88 GLU A N 1
ATOM 682 C CA . GLU A 1 88 ? 4.028 1.979 -15.842 1.00 93.69 88 GLU A CA 1
ATOM 683 C C . GLU A 1 88 ? 3.313 0.626 -15.790 1.00 93.69 88 GLU A C 1
ATOM 685 O O . GLU A 1 88 ? 2.179 0.534 -15.312 1.00 93.69 88 GLU A O 1
ATOM 690 N N . ASN A 1 89 ? 3.957 -0.436 -16.281 1.00 94.19 89 ASN A N 1
ATOM 691 C CA . ASN A 1 89 ? 3.358 -1.770 -16.280 1.00 94.19 89 ASN A CA 1
ATOM 692 C C . ASN A 1 89 ? 3.241 -2.339 -14.864 1.00 94.19 89 ASN A C 1
ATOM 694 O O . ASN A 1 89 ? 2.235 -2.971 -14.545 1.00 94.19 89 ASN A O 1
ATOM 698 N N . SER A 1 90 ? 4.211 -2.058 -13.993 1.00 96.44 90 SER A N 1
ATOM 699 C CA . SER A 1 90 ? 4.150 -2.450 -12.581 1.00 96.44 90 SER A CA 1
ATOM 700 C C . SER A 1 90 ? 2.952 -1.822 -11.867 1.00 96.44 90 SER A C 1
ATOM 702 O O . SER A 1 90 ? 2.225 -2.511 -11.152 1.00 96.44 90 SER A O 1
ATOM 704 N N . ILE A 1 91 ? 2.704 -0.530 -12.108 1.00 96.44 91 ILE A N 1
ATOM 705 C CA . ILE A 1 91 ? 1.557 0.192 -11.543 1.00 96.44 91 ILE A CA 1
ATOM 706 C C . ILE A 1 91 ? 0.237 -0.356 -12.101 1.00 96.44 91 ILE A C 1
ATOM 708 O O . ILE A 1 91 ? -0.676 -0.645 -11.332 1.00 96.44 91 ILE A O 1
ATOM 712 N N . LYS A 1 92 ? 0.139 -0.574 -13.421 1.00 96.12 92 LYS A N 1
ATOM 713 C CA . LYS A 1 92 ? -1.063 -1.152 -14.054 1.00 96.12 92 LYS A CA 1
ATOM 714 C C . LYS A 1 92 ? -1.404 -2.534 -13.492 1.00 96.12 92 LYS A C 1
ATOM 716 O O . LYS A 1 92 ? -2.575 -2.832 -13.259 1.00 96.12 92 LYS A O 1
ATOM 721 N N . LEU A 1 93 ? -0.391 -3.371 -13.261 1.00 95.62 93 LEU A N 1
ATOM 722 C CA . LEU A 1 93 ? -0.567 -4.683 -12.639 1.00 95.62 93 LEU A CA 1
ATOM 723 C C . LEU A 1 93 ? -1.054 -4.555 -11.192 1.00 95.62 93 LEU A C 1
ATOM 725 O O . LEU A 1 93 ? -2.001 -5.243 -10.813 1.00 95.62 93 LEU A O 1
ATOM 729 N N . ALA A 1 94 ? -0.469 -3.649 -10.406 1.00 95.69 94 ALA A N 1
ATOM 730 C CA . ALA A 1 94 ? -0.914 -3.381 -9.041 1.00 95.69 94 ALA A CA 1
ATOM 731 C C . ALA A 1 94 ? -2.384 -2.925 -8.986 1.00 95.69 94 ALA A C 1
ATOM 733 O O . ALA A 1 94 ? -3.168 -3.464 -8.203 1.00 95.69 94 ALA A O 1
ATOM 734 N N . ASP A 1 95 ? -2.783 -2.003 -9.865 1.00 94.50 95 ASP A N 1
ATOM 735 C CA . ASP A 1 95 ? -4.160 -1.500 -9.950 1.00 94.50 95 ASP A CA 1
ATOM 73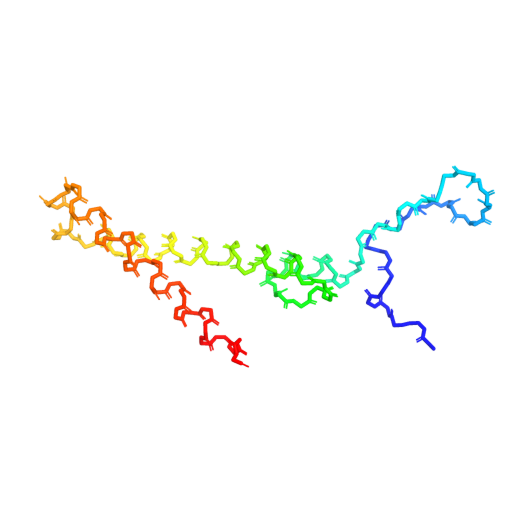6 C C . ASP A 1 95 ? -5.149 -2.612 -10.330 1.00 94.50 95 ASP A C 1
ATOM 738 O O . ASP A 1 95 ? -6.226 -2.736 -9.739 1.00 94.50 95 ASP A O 1
ATOM 742 N N . ALA A 1 96 ? -4.769 -3.485 -11.269 1.00 93.94 96 ALA A N 1
ATOM 743 C CA . ALA A 1 96 ? -5.572 -4.646 -11.641 1.00 93.94 96 ALA A CA 1
ATOM 744 C C . ALA A 1 96 ? -5.744 -5.638 -10.475 1.00 93.94 96 ALA A C 1
ATOM 746 O O . ALA A 1 96 ? -6.833 -6.186 -10.294 1.00 93.94 96 ALA A O 1
ATOM 747 N N . MET A 1 97 ? -4.703 -5.848 -9.661 1.00 90.75 97 MET A N 1
ATOM 748 C CA . MET A 1 97 ? -4.763 -6.718 -8.480 1.00 90.75 97 MET A CA 1
ATOM 749 C C . MET A 1 97 ? -5.691 -6.166 -7.396 1.00 90.75 97 MET A C 1
ATOM 751 O O . MET A 1 97 ? -6.456 -6.931 -6.806 1.00 90.75 97 MET A O 1
ATOM 755 N N . ILE A 1 98 ? -5.643 -4.855 -7.142 1.00 89.12 98 ILE A N 1
ATOM 756 C CA . ILE A 1 98 ? -6.546 -4.192 -6.190 1.00 89.12 98 ILE A CA 1
ATOM 757 C C . ILE A 1 98 ? -7.993 -4.327 -6.669 1.00 89.12 98 ILE A C 1
ATOM 759 O O . ILE A 1 98 ? -8.846 -4.805 -5.923 1.00 89.12 98 ILE A O 1
ATOM 763 N N . LYS A 1 99 ? -8.257 -4.038 -7.949 1.00 88.44 99 LYS A N 1
ATOM 764 C CA . LYS A 1 99 ? -9.590 -4.199 -8.543 1.00 88.44 99 LYS A CA 1
ATOM 765 C C . LYS A 1 99 ? -10.110 -5.638 -8.444 1.00 88.44 99 LYS A C 1
ATOM 767 O O . LYS A 1 99 ? -11.269 -5.857 -8.102 1.00 88.44 99 LYS A O 1
ATOM 772 N N . ALA A 1 100 ? -9.258 -6.631 -8.705 1.00 88.50 100 ALA A N 1
ATOM 773 C CA . ALA A 1 100 ? -9.630 -8.045 -8.640 1.00 88.50 100 ALA A CA 1
ATOM 774 C C . ALA A 1 100 ? -10.013 -8.521 -7.225 1.00 88.50 100 ALA A C 1
ATOM 776 O O . ALA A 1 100 ? -10.717 -9.521 -7.092 1.00 88.50 100 ALA A O 1
ATOM 777 N N . ARG A 1 101 ? -9.587 -7.816 -6.166 1.00 78.88 101 ARG A N 1
ATOM 778 C CA . ARG A 1 101 ? -9.950 -8.136 -4.776 1.00 78.88 101 ARG A CA 1
ATOM 779 C C . ARG A 1 101 ? -11.384 -7.755 -4.390 1.00 78.88 101 ARG A C 1
ATOM 781 O O . ARG A 1 101 ? -11.820 -8.177 -3.324 1.00 78.88 101 ARG A O 1
ATOM 788 N N . GLY A 1 102 ? -12.121 -7.034 -5.238 1.00 68.44 102 GLY A N 1
ATOM 789 C CA . GLY A 1 102 ? -13.536 -6.718 -5.005 1.00 68.44 102 GLY A CA 1
ATOM 790 C C . GLY A 1 102 ? -13.823 -5.282 -4.563 1.00 68.44 102 GLY A C 1
ATOM 791 O O . GLY A 1 102 ? -14.887 -5.034 -4.007 1.00 68.44 102 GLY A O 1
ATOM 792 N N . GLU A 1 103 ? -12.916 -4.337 -4.818 1.00 60.28 103 GLU A N 1
ATOM 793 C CA . GLU A 1 103 ? -13.196 -2.899 -4.693 1.00 60.28 103 GLU A CA 1
ATOM 794 C C . GLU A 1 103 ? -13.896 -2.377 -5.969 1.00 60.28 103 GLU A C 1
ATOM 796 O O . GLU A 1 103 ? -13.282 -1.677 -6.777 1.00 60.28 103 GLU A O 1
ATOM 801 N N . VAL A 1 104 ? -15.158 -2.783 -6.190 1.00 45.03 104 VAL A N 1
ATOM 802 C CA . VAL A 1 104 ? -16.039 -2.284 -7.274 1.00 45.03 104 VAL A CA 1
ATOM 803 C C . VAL A 1 104 ? -17.225 -1.535 -6.689 1.00 45.03 104 VAL A C 1
ATOM 805 O O . VAL A 1 104 ? -17.864 -2.097 -5.772 1.00 45.03 104 VAL A O 1
#

pLDDT: mean 82.34, std 15.61, range [45.03, 96.62]

Sequence (104 aa):
MKHEKDAQAFPRSGFSGEVGYGRPTNGMTLRQYAAIKLRVPDSGTEWLDDMIRQSLRDESAAKAMQGILSNGDVIDQFNDKSIEWAVENSIKLADAMIKARGEV

Foldseek 3Di:
DPPQQQAQPDDDPPDPDDDDPPDPPRHQGNLLVCCVVVLPLRSVDNVSSVVSLVVQLVVQLVVQLVVLVVDVVLVVPPDPVSVVVSSVVSNVRSVVVSVVVPPD